Protein AF-A0A255YJF2-F1 (afdb_monomer_lite)

Structure (mmCIF, N/CA/C/O backbone):
data_AF-A0A255YJF2-F1
#
_entry.id   AF-A0A255YJF2-F1
#
loop_
_atom_site.group_PDB
_atom_site.id
_atom_site.type_symbol
_atom_site.label_atom_id
_atom_site.label_alt_id
_atom_site.label_comp_id
_atom_site.label_asym_id
_atom_site.label_entity_id
_atom_site.label_seq_id
_atom_site.pdbx_PDB_ins_code
_atom_site.Cartn_x
_atom_site.Cartn_y
_atom_site.Cartn_z
_atom_site.occupancy
_atom_site.B_iso_or_equiv
_atom_site.auth_seq_id
_atom_site.auth_comp_id
_atom_site.auth_asym_id
_atom_site.auth_atom_id
_atom_site.pdbx_PDB_model_num
ATOM 1 N N . MET A 1 1 ? -11.907 18.548 22.161 1.00 37.81 1 MET A N 1
ATOM 2 C CA . MET A 1 1 ? -11.816 17.814 20.883 1.00 37.81 1 MET A CA 1
ATOM 3 C C . MET A 1 1 ? -10.446 17.156 20.872 1.00 37.81 1 MET A C 1
ATOM 5 O O . MET A 1 1 ? -9.464 17.862 20.702 1.00 37.81 1 MET A O 1
ATOM 9 N N . GLY A 1 2 ? -10.355 15.882 21.266 1.00 48.53 2 GLY A N 1
ATOM 10 C CA . GLY A 1 2 ? -9.060 15.201 21.378 1.00 48.53 2 GLY A CA 1
ATOM 11 C C . GLY A 1 2 ? -8.426 15.067 19.997 1.00 48.53 2 GLY A C 1
ATOM 12 O O . GLY A 1 2 ? -9.127 14.706 19.053 1.00 48.53 2 GLY A O 1
ATOM 13 N N . MET A 1 3 ? -7.141 15.405 19.867 1.00 54.84 3 MET A N 1
ATOM 14 C CA . MET A 1 3 ? -6.370 15.138 18.651 1.00 54.84 3 MET A CA 1
ATOM 15 C C . MET A 1 3 ? -6.524 13.655 18.311 1.00 54.84 3 MET A C 1
ATOM 17 O O . MET A 1 3 ? -6.130 12.799 19.098 1.00 54.84 3 MET A O 1
ATOM 21 N N . THR A 1 4 ? -7.166 13.358 17.183 1.00 65.25 4 THR A N 1
ATOM 22 C CA . THR A 1 4 ? -7.254 11.983 16.691 1.00 65.25 4 THR A CA 1
ATOM 23 C C . THR A 1 4 ? -5.853 11.579 16.263 1.00 65.25 4 THR A C 1
ATOM 25 O O . THR A 1 4 ? -5.282 12.195 15.366 1.00 65.25 4 THR A O 1
ATOM 28 N N . ASP A 1 5 ? -5.280 10.591 16.941 1.00 87.50 5 ASP A N 1
ATOM 29 C CA . ASP A 1 5 ? -4.006 10.019 16.534 1.00 87.50 5 ASP A CA 1
ATOM 30 C C . ASP A 1 5 ? -4.257 9.105 15.328 1.00 87.50 5 ASP A C 1
ATOM 32 O O . ASP A 1 5 ? -4.757 7.983 15.461 1.00 87.50 5 ASP A O 1
ATOM 36 N N . HIS A 1 6 ? -3.977 9.628 14.133 1.00 94.50 6 HIS A N 1
ATOM 37 C CA . HIS A 1 6 ? -4.197 8.918 12.875 1.00 94.50 6 HIS A CA 1
ATOM 38 C C . HIS A 1 6 ? -3.432 7.598 12.821 1.00 94.50 6 HIS A C 1
ATOM 40 O O . HIS A 1 6 ? -3.942 6.635 12.255 1.00 94.50 6 HIS A O 1
ATOM 46 N N . ARG A 1 7 ? -2.259 7.503 13.455 1.00 94.62 7 ARG A N 1
ATOM 47 C CA . ARG A 1 7 ? -1.502 6.253 13.505 1.00 94.62 7 ARG A CA 1
ATOM 48 C C . ARG A 1 7 ? -2.261 5.176 14.272 1.00 94.62 7 ARG A C 1
ATOM 50 O O . ARG A 1 7 ? -2.387 4.069 13.764 1.00 94.62 7 ARG A O 1
ATOM 57 N N . ILE A 1 8 ? -2.817 5.501 15.441 1.00 96.69 8 ILE A N 1
ATOM 58 C CA . ILE A 1 8 ? -3.605 4.545 16.240 1.00 96.69 8 ILE A CA 1
ATOM 59 C C . ILE A 1 8 ? -4.825 4.058 15.449 1.00 96.69 8 ILE A C 1
ATOM 61 O O . ILE A 1 8 ? -5.131 2.866 15.437 1.00 96.69 8 ILE A O 1
ATOM 65 N N . ALA A 1 9 ? -5.518 4.966 14.759 1.00 97.81 9 ALA A N 1
ATOM 66 C CA . ALA A 1 9 ? -6.656 4.594 13.924 1.00 97.81 9 ALA A CA 1
ATOM 67 C C . ALA A 1 9 ? -6.240 3.733 12.714 1.00 97.81 9 ALA A C 1
ATOM 69 O O . ALA A 1 9 ? -6.954 2.789 12.372 1.00 97.81 9 ALA A O 1
ATOM 70 N N . LEU A 1 10 ? -5.079 4.002 12.105 1.00 98.12 10 LEU A N 1
ATOM 71 C CA . LEU A 1 10 ? -4.515 3.167 11.043 1.00 98.12 10 LEU A CA 1
ATOM 72 C C . LEU A 1 10 ? -4.203 1.755 11.566 1.00 98.12 10 LEU A C 1
ATOM 74 O O . LEU A 1 10 ? -4.683 0.784 10.986 1.00 98.12 10 LEU A O 1
ATOM 78 N N . GLU A 1 11 ? -3.482 1.637 12.688 1.00 98.12 11 GLU A N 1
ATOM 79 C CA . GLU A 1 11 ? -3.156 0.358 13.346 1.00 98.12 11 GLU A CA 1
ATOM 80 C C . GLU A 1 11 ? -4.422 -0.451 13.656 1.00 98.12 11 GLU A C 1
ATOM 82 O O . GLU A 1 11 ? -4.505 -1.635 13.325 1.00 98.12 11 GLU A O 1
ATOM 87 N N . ALA A 1 12 ? -5.448 0.201 14.210 1.00 98.38 12 ALA A N 1
ATOM 88 C CA . ALA A 1 12 ? -6.729 -0.435 14.495 1.00 98.38 12 ALA A CA 1
ATOM 89 C C . ALA A 1 12 ? -7.433 -0.939 13.224 1.00 98.38 12 ALA A C 1
ATOM 91 O O . ALA A 1 12 ? -8.068 -1.991 13.258 1.00 98.38 12 ALA A O 1
ATOM 92 N N . SER A 1 13 ? -7.319 -0.222 12.100 1.00 98.62 13 SER A N 1
ATOM 93 C CA . SER A 1 13 ? -7.894 -0.669 10.825 1.00 98.62 13 SER A CA 1
ATOM 94 C C . SER A 1 13 ? -7.200 -1.920 10.276 1.00 98.62 13 SER A C 1
ATOM 96 O O . SER A 1 13 ? -7.870 -2.808 9.753 1.00 98.62 13 SER A O 1
ATOM 98 N N . LEU A 1 14 ? -5.876 -2.020 10.451 1.00 98.38 14 LEU A N 1
ATOM 99 C CA . LEU A 1 14 ? -5.093 -3.189 10.045 1.00 98.38 14 LEU A CA 1
ATOM 100 C C . LEU A 1 14 ? -5.447 -4.407 10.902 1.00 98.38 14 LEU A C 1
ATOM 102 O O . LEU A 1 14 ? -5.699 -5.482 10.364 1.00 98.38 14 LEU A O 1
ATOM 106 N N . ALA A 1 15 ? -5.521 -4.226 12.224 1.00 98.44 15 ALA A N 1
ATOM 107 C CA . ALA A 1 15 ? -5.932 -5.282 13.146 1.00 98.44 15 ALA A CA 1
ATOM 108 C C . ALA A 1 15 ? -7.348 -5.784 12.826 1.00 98.44 15 ALA A C 1
ATOM 110 O O . ALA A 1 15 ? -7.559 -6.987 12.701 1.00 98.44 15 ALA A O 1
ATOM 111 N N . LEU A 1 16 ? -8.292 -4.865 12.588 1.00 98.62 16 LEU A N 1
ATOM 112 C CA . LEU A 1 16 ? -9.657 -5.212 12.197 1.00 98.62 16 LEU A CA 1
ATOM 113 C C . LEU A 1 16 ? -9.694 -6.030 10.900 1.00 98.62 16 LEU A C 1
ATOM 115 O O . LEU A 1 16 ? -10.423 -7.015 10.828 1.00 98.62 16 LEU A O 1
ATOM 119 N N . ALA A 1 17 ? -8.935 -5.639 9.875 1.00 98.25 17 ALA A N 1
ATOM 120 C CA . ALA A 1 17 ? -8.890 -6.392 8.627 1.00 98.25 17 ALA A CA 1
ATOM 121 C C . ALA A 1 17 ? -8.364 -7.818 8.856 1.00 98.25 17 ALA A C 1
ATOM 123 O O . ALA A 1 17 ? -8.981 -8.775 8.391 1.00 98.25 17 ALA A O 1
ATOM 124 N N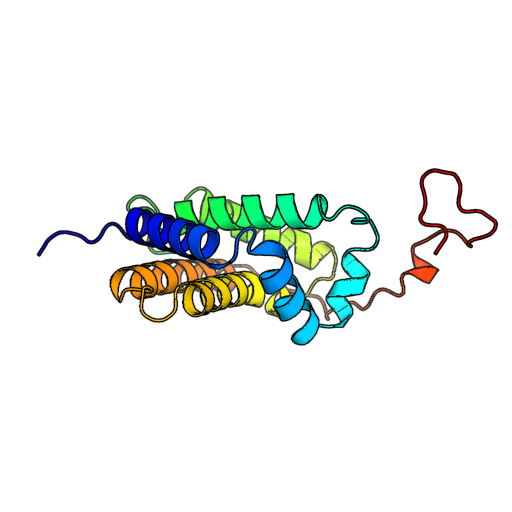 . VAL A 1 18 ? -7.292 -7.975 9.638 1.00 98.00 18 VAL A N 1
ATOM 125 C CA . VAL A 1 18 ? -6.740 -9.296 9.976 1.00 98.00 18 VAL A CA 1
ATOM 126 C C . VAL A 1 18 ? -7.740 -10.149 10.754 1.00 98.00 18 VAL A C 1
ATOM 128 O O . VAL A 1 18 ? -7.938 -11.314 10.415 1.00 98.00 18 VAL A O 1
ATOM 131 N N . ASP A 1 19 ? -8.437 -9.572 11.733 1.00 98.38 19 ASP A N 1
ATOM 132 C CA . ASP A 1 19 ? -9.475 -10.273 12.496 1.00 98.38 19 ASP A CA 1
ATOM 133 C C . ASP A 1 19 ? -10.635 -10.753 11.606 1.00 98.38 19 ASP A C 1
ATOM 135 O O . ASP A 1 19 ? -11.294 -11.750 11.912 1.00 98.38 19 ASP A O 1
ATOM 139 N N . ARG A 1 20 ? -10.907 -10.048 10.500 1.00 98.12 20 ARG A N 1
ATOM 140 C CA . ARG A 1 20 ? -12.023 -10.340 9.589 1.00 98.12 20 ARG A CA 1
ATOM 141 C C . ARG A 1 20 ? -11.672 -11.323 8.483 1.00 98.12 20 ARG A C 1
ATOM 143 O O . ARG A 1 20 ? -12.498 -12.182 8.178 1.00 98.12 20 ARG A O 1
ATOM 150 N N . ILE A 1 21 ? -10.501 -11.184 7.864 1.00 97.94 21 ILE A N 1
ATOM 151 C CA . ILE A 1 21 ? -10.139 -11.939 6.652 1.00 97.94 21 ILE A CA 1
ATOM 152 C C . ILE A 1 21 ? -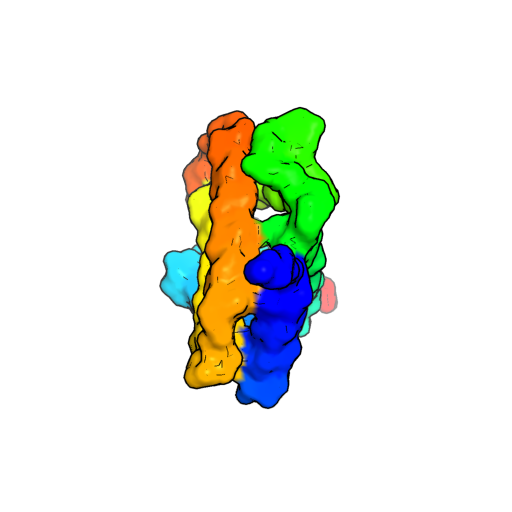8.825 -12.722 6.769 1.00 97.94 21 ILE A C 1
ATOM 154 O O . ILE A 1 21 ? -8.453 -13.420 5.828 1.00 97.94 21 ILE A O 1
ATOM 158 N N . GLY A 1 22 ? -8.134 -12.657 7.908 1.00 97.75 22 GLY A N 1
ATOM 159 C CA . GLY A 1 22 ? -6.798 -13.227 8.065 1.00 97.75 22 GLY A CA 1
ATOM 160 C C . GLY A 1 22 ? -5.745 -12.402 7.326 1.00 97.75 22 GLY A C 1
ATOM 161 O O . GLY A 1 22 ? -5.782 -11.177 7.344 1.00 97.75 22 GLY A O 1
ATOM 162 N N . ASP A 1 23 ? -4.783 -13.065 6.682 1.00 97.06 23 ASP A N 1
ATOM 163 C CA . ASP A 1 23 ? -3.748 -12.377 5.902 1.00 97.06 23 ASP A CA 1
ATOM 164 C C . ASP A 1 23 ? -4.373 -11.582 4.730 1.00 97.06 23 ASP A C 1
ATOM 166 O O . ASP A 1 23 ? -4.970 -12.192 3.837 1.00 97.06 23 ASP A O 1
ATOM 170 N N . PRO A 1 24 ? -4.237 -10.240 4.686 1.00 97.25 24 PRO A N 1
ATOM 171 C CA . PRO A 1 24 ? -4.808 -9.425 3.618 1.00 97.25 24 PRO A CA 1
ATOM 172 C C . PRO A 1 24 ? -3.990 -9.465 2.316 1.00 97.25 24 PRO A C 1
ATOM 174 O O . PRO A 1 24 ? -4.479 -9.006 1.279 1.00 97.25 24 PRO A O 1
ATOM 177 N N . GLN A 1 25 ? -2.761 -10.001 2.327 1.00 97.50 25 GLN A N 1
ATOM 178 C CA . GLN A 1 25 ? -1.867 -10.010 1.166 1.00 97.50 25 GLN A CA 1
ATOM 179 C C . GLN A 1 25 ? -2.521 -10.587 -0.103 1.00 97.50 25 GLN A C 1
ATOM 181 O O . GLN A 1 25 ? -2.426 -9.935 -1.149 1.00 97.50 25 GLN A O 1
ATOM 186 N N . PRO A 1 26 ? -3.205 -11.752 -0.079 1.00 97.25 26 PRO A N 1
ATOM 187 C CA . PRO A 1 26 ? -3.815 -12.303 -1.286 1.00 97.25 26 PRO A CA 1
ATOM 188 C C . PRO A 1 26 ? -4.851 -11.361 -1.913 1.00 97.25 26 PRO A C 1
ATOM 190 O O . PRO A 1 26 ? -4.863 -11.202 -3.132 1.00 97.25 26 PRO A O 1
ATOM 193 N N . ALA A 1 27 ? -5.674 -10.691 -1.099 1.00 98.31 27 ALA A N 1
ATOM 194 C CA . ALA A 1 27 ? -6.699 -9.762 -1.579 1.00 98.31 27 ALA A CA 1
ATOM 195 C C . ALA A 1 27 ? -6.089 -8.492 -2.198 1.00 98.31 27 ALA A C 1
ATOM 197 O O . ALA A 1 27 ? -6.530 -8.040 -3.257 1.00 98.31 27 ALA A O 1
ATOM 198 N N . ILE A 1 28 ? -5.036 -7.951 -1.578 1.00 98.56 28 ILE A N 1
ATOM 199 C CA . ILE A 1 28 ? -4.301 -6.775 -2.071 1.00 98.56 28 ILE A CA 1
ATOM 200 C C . ILE A 1 28 ? -3.687 -7.059 -3.441 1.00 98.56 28 ILE A C 1
ATOM 202 O O . ILE A 1 28 ? -3.899 -6.299 -4.387 1.00 98.56 28 ILE A O 1
ATOM 206 N N . TYR A 1 29 ? -2.962 -8.170 -3.578 1.00 98.12 29 TYR A N 1
ATOM 207 C CA . TYR A 1 29 ? -2.303 -8.503 -4.840 1.00 98.12 29 TYR A CA 1
ATOM 208 C C . TYR A 1 29 ? -3.282 -8.948 -5.925 1.00 98.12 29 TYR A C 1
ATOM 210 O O . TYR A 1 29 ? -3.082 -8.591 -7.083 1.00 98.12 29 TYR A O 1
ATOM 218 N N . ALA A 1 30 ? -4.374 -9.634 -5.575 1.00 98.00 30 ALA A N 1
ATOM 219 C CA . ALA A 1 30 ? -5.442 -9.924 -6.531 1.00 98.00 30 ALA A CA 1
ATOM 220 C C . ALA A 1 30 ? -6.019 -8.631 -7.131 1.00 98.00 30 ALA A C 1
ATOM 222 O O . ALA A 1 30 ? -6.209 -8.535 -8.343 1.00 98.00 30 ALA A O 1
ATOM 223 N N . ARG A 1 31 ? -6.232 -7.600 -6.304 1.00 98.50 31 ARG A N 1
ATOM 224 C CA . ARG A 1 31 ? -6.697 -6.288 -6.768 1.00 98.50 31 ARG A CA 1
ATOM 225 C C . ARG A 1 31 ? -5.646 -5.543 -7.590 1.00 98.50 31 ARG A C 1
ATOM 227 O O . ARG A 1 31 ? -6.002 -4.935 -8.599 1.00 98.50 31 ARG A O 1
ATOM 234 N N . LEU A 1 32 ? -4.372 -5.612 -7.197 1.00 97.62 32 LEU A N 1
ATOM 235 C CA . LEU A 1 32 ? -3.268 -5.052 -7.980 1.00 97.62 32 LEU A CA 1
ATOM 236 C C . LEU A 1 32 ? -3.222 -5.659 -9.382 1.00 97.62 32 LEU A C 1
ATOM 238 O O . LEU A 1 32 ? -3.189 -4.912 -10.352 1.00 97.62 32 LEU A O 1
ATOM 242 N N . PHE A 1 33 ? -3.275 -6.985 -9.500 1.00 97.00 33 PHE A N 1
ATOM 243 C CA . PHE A 1 33 ? -3.194 -7.667 -10.793 1.00 97.00 33 PHE A CA 1
ATOM 244 C C . PHE A 1 33 ? -4.464 -7.506 -11.625 1.00 97.00 33 PHE A C 1
ATOM 246 O O . PHE A 1 33 ? -4.380 -7.377 -12.840 1.00 97.00 33 PHE A O 1
ATOM 253 N N . ALA A 1 34 ? -5.637 -7.403 -11.000 1.00 97.62 34 ALA A N 1
ATOM 254 C CA . ALA A 1 34 ? -6.856 -7.057 -11.727 1.00 97.62 34 ALA A CA 1
ATOM 255 C C . ALA A 1 34 ? -6.773 -5.658 -12.368 1.00 97.62 34 ALA A C 1
ATOM 257 O O . ALA A 1 34 ? -7.277 -5.454 -13.471 1.00 97.62 34 ALA A O 1
ATOM 258 N N . ARG A 1 35 ? -6.135 -4.693 -11.689 1.00 96.31 35 ARG A N 1
ATOM 259 C CA . ARG A 1 35 ? -5.964 -3.320 -12.192 1.00 96.31 35 ARG A CA 1
ATOM 260 C C . ARG A 1 35 ? -4.790 -3.184 -13.162 1.00 96.31 35 ARG A C 1
ATOM 262 O O . ARG A 1 35 ? -4.904 -2.464 -14.149 1.00 96.31 35 ARG A O 1
ATOM 269 N N . HIS A 1 36 ? -3.693 -3.885 -12.890 1.00 94.44 36 HIS A N 1
ATOM 270 C CA . HIS A 1 36 ? -2.445 -3.851 -13.651 1.00 94.44 36 HIS A CA 1
ATOM 271 C C . HIS A 1 36 ? -1.975 -5.279 -13.973 1.00 94.44 36 HIS A C 1
ATOM 273 O O . HIS A 1 36 ? -1.019 -5.753 -13.356 1.00 94.44 36 HIS A O 1
ATOM 279 N N . PRO A 1 37 ? -2.602 -5.981 -14.940 1.00 93.56 37 PRO A N 1
ATOM 280 C CA . PRO A 1 37 ? -2.321 -7.401 -15.196 1.00 93.56 37 PRO A CA 1
ATOM 281 C C . PRO A 1 37 ? -0.855 -7.705 -15.513 1.00 93.56 37 PRO A C 1
ATOM 283 O O . PRO A 1 37 ? -0.323 -8.724 -15.085 1.00 93.56 37 PRO A O 1
ATOM 286 N N . ALA A 1 38 ? -0.165 -6.784 -16.193 1.00 90.94 38 ALA A N 1
ATOM 287 C CA . ALA A 1 38 ? 1.255 -6.928 -16.512 1.00 90.94 38 ALA A CA 1
ATOM 288 C C . ALA A 1 38 ? 2.160 -7.025 -15.266 1.00 90.94 38 ALA A C 1
ATOM 290 O O . ALA A 1 38 ? 3.256 -7.572 -15.354 1.00 90.94 38 ALA A O 1
ATOM 291 N N . MET A 1 39 ? 1.714 -6.533 -14.102 1.00 92.62 39 MET A N 1
ATOM 292 C CA . MET A 1 39 ? 2.495 -6.599 -12.863 1.00 92.62 39 MET A CA 1
ATOM 293 C C . MET A 1 39 ? 2.645 -8.015 -12.324 1.00 92.62 39 MET A C 1
ATOM 295 O O . MET A 1 39 ? 3.593 -8.261 -11.590 1.00 92.62 39 MET A O 1
ATOM 299 N N . GLU A 1 40 ? 1.771 -8.959 -12.676 1.00 92.88 40 GLU A N 1
ATOM 300 C CA . GLU A 1 40 ? 1.906 -10.339 -12.200 1.00 92.88 40 GLU A CA 1
ATOM 301 C C . GLU A 1 40 ? 3.217 -10.981 -12.691 1.00 92.88 40 GLU A C 1
ATOM 303 O O . GLU A 1 40 ? 3.909 -11.645 -11.917 1.00 92.88 40 GLU A O 1
ATOM 308 N N . ALA A 1 41 ? 3.620 -10.693 -13.934 1.00 91.69 41 ALA A N 1
ATOM 309 C CA . ALA A 1 41 ? 4.863 -11.192 -14.527 1.00 91.69 41 ALA A CA 1
ATOM 310 C C . ALA A 1 41 ? 6.129 -10.622 -13.857 1.00 91.69 41 ALA A C 1
ATOM 312 O O . ALA A 1 41 ? 7.162 -11.291 -13.799 1.00 91.69 41 ALA A O 1
ATOM 313 N N . GLU A 1 42 ? 6.053 -9.418 -13.283 1.00 92.00 42 GLU A N 1
ATOM 314 C CA . GLU A 1 42 ? 7.169 -8.795 -12.554 1.00 92.00 42 GLU A CA 1
ATOM 315 C C . GLU A 1 42 ? 7.543 -9.589 -11.285 1.00 92.00 42 GLU A C 1
ATOM 317 O O . GLU A 1 42 ? 8.688 -9.551 -10.832 1.00 92.00 42 GLU A O 1
ATOM 322 N N . PHE A 1 43 ? 6.616 -10.394 -10.748 1.00 91.50 43 PHE A N 1
ATOM 323 C CA . PHE A 1 43 ? 6.829 -11.251 -9.576 1.00 91.50 43 PHE A CA 1
ATOM 324 C C . PHE A 1 43 ? 7.345 -12.660 -9.916 1.00 91.50 43 PHE A C 1
ATOM 326 O O . PHE A 1 43 ? 7.215 -13.575 -9.104 1.00 91.50 43 PHE A O 1
ATOM 333 N N . TRP A 1 44 ? 7.989 -12.864 -11.068 1.00 88.81 44 TRP A N 1
ATOM 334 C CA . TRP A 1 44 ? 8.492 -14.178 -11.510 1.00 88.81 44 TRP A CA 1
ATOM 335 C C . TRP A 1 44 ? 9.433 -14.889 -10.514 1.00 88.81 44 TRP A C 1
ATOM 337 O O . TRP A 1 44 ? 9.521 -16.119 -10.507 1.00 88.81 44 TRP A O 1
ATOM 347 N N . ARG A 1 45 ? 10.122 -14.138 -9.641 1.00 87.75 45 ARG A N 1
ATOM 348 C CA . ARG A 1 45 ? 10.981 -14.683 -8.566 1.00 87.75 45 ARG A CA 1
ATOM 349 C C . ARG A 1 45 ? 10.212 -15.096 -7.313 1.00 87.75 45 ARG A C 1
ATOM 351 O O . ARG A 1 45 ? 10.767 -15.792 -6.464 1.00 87.75 45 ARG A O 1
ATOM 358 N N . ASP A 1 46 ? 8.967 -14.660 -7.164 1.00 92.69 46 ASP A N 1
ATOM 359 C CA . ASP A 1 46 ? 8.182 -14.847 -5.950 1.00 92.69 46 ASP A CA 1
ATOM 360 C C . ASP A 1 46 ? 7.361 -16.141 -5.980 1.00 92.69 46 ASP A C 1
ATOM 362 O O . ASP A 1 46 ? 6.131 -16.145 -6.002 1.00 92.69 46 ASP A O 1
ATOM 366 N N . THR A 1 47 ? 8.040 -17.285 -5.957 1.00 87.31 47 THR A N 1
ATOM 367 C CA . THR A 1 47 ? 7.364 -18.594 -5.986 1.00 87.31 47 THR A CA 1
ATOM 368 C C . THR A 1 47 ? 6.679 -18.964 -4.669 1.00 87.31 47 THR A C 1
ATOM 370 O O . THR A 1 47 ? 5.855 -19.876 -4.651 1.00 87.31 47 THR A O 1
ATOM 373 N N . SER A 1 48 ? 7.012 -18.269 -3.577 1.00 90.00 48 SER A N 1
ATOM 374 C CA . SER A 1 48 ? 6.554 -18.572 -2.214 1.00 90.00 48 SER A CA 1
ATOM 375 C C . SER A 1 48 ? 5.660 -17.494 -1.594 1.00 90.00 48 SER A C 1
ATOM 377 O O . SER A 1 48 ? 5.180 -17.685 -0.482 1.00 90.00 48 SER A O 1
ATOM 379 N N . GLY A 1 49 ? 5.449 -16.360 -2.272 1.00 91.56 49 GLY A N 1
ATOM 380 C CA . GLY A 1 49 ? 4.722 -15.211 -1.719 1.00 91.56 49 GLY A CA 1
ATOM 381 C C . GLY A 1 49 ? 5.555 -14.332 -0.779 1.00 91.56 49 GLY A C 1
ATOM 382 O O . GLY A 1 49 ? 5.064 -13.314 -0.303 1.00 91.56 49 GLY A O 1
ATOM 383 N N . ARG A 1 50 ? 6.807 -14.706 -0.487 1.00 93.31 50 ARG A N 1
ATOM 384 C CA . ARG A 1 50 ? 7.663 -14.012 0.486 1.00 93.31 50 ARG A CA 1
ATOM 385 C C . ARG A 1 50 ? 8.109 -12.633 0.016 1.00 93.31 50 ARG A C 1
ATOM 387 O O . ARG A 1 50 ? 8.246 -11.748 0.850 1.00 93.31 50 ARG A O 1
ATOM 394 N N . ILE A 1 51 ? 8.351 -12.447 -1.285 1.00 94.62 51 ILE A N 1
ATOM 395 C CA . ILE A 1 51 ? 8.757 -11.133 -1.814 1.00 94.62 51 ILE A CA 1
ATOM 396 C C . ILE A 1 51 ? 7.590 -10.160 -1.672 1.00 94.62 51 ILE A C 1
ATOM 398 O O . ILE A 1 51 ? 7.763 -9.062 -1.151 1.00 94.62 51 ILE A O 1
ATOM 402 N N . ARG A 1 52 ? 6.390 -10.593 -2.072 1.00 96.69 52 ARG A N 1
ATOM 403 C CA . ARG A 1 52 ? 5.161 -9.817 -1.900 1.00 96.69 52 ARG A CA 1
ATOM 404 C C . ARG A 1 52 ? 4.854 -9.520 -0.431 1.00 96.69 52 ARG A C 1
ATOM 406 O O . ARG A 1 52 ? 4.446 -8.406 -0.120 1.00 96.69 52 ARG A O 1
ATOM 413 N N . GLY A 1 53 ? 5.124 -10.464 0.469 1.00 96.81 53 GLY A N 1
ATOM 414 C CA . GLY A 1 53 ? 4.959 -10.256 1.911 1.00 96.81 53 GLY A CA 1
ATOM 415 C C . GLY A 1 53 ? 5.897 -9.218 2.490 1.00 96.81 53 GLY A C 1
ATOM 416 O O . GLY A 1 53 ? 5.448 -8.332 3.212 1.00 96.81 53 GLY A O 1
ATOM 417 N N . GLU A 1 54 ? 7.173 -9.264 2.118 1.00 97.00 54 GLU A N 1
ATOM 418 C CA . GLU A 1 54 ? 8.136 -8.243 2.529 1.00 97.00 54 GLU A CA 1
ATOM 419 C C . GLU A 1 54 ? 7.747 -6.866 1.974 1.00 97.00 54 GLU A C 1
ATOM 421 O O . GLU A 1 54 ? 7.674 -5.894 2.722 1.00 97.00 54 GLU A O 1
ATOM 426 N N . MET A 1 55 ? 7.409 -6.775 0.683 1.00 96.81 55 MET A N 1
ATOM 427 C CA . MET A 1 55 ? 6.971 -5.514 0.069 1.00 96.81 55 MET A CA 1
ATOM 428 C C . MET A 1 55 ? 5.743 -4.921 0.765 1.00 96.81 55 MET A C 1
ATOM 430 O O . MET A 1 55 ? 5.694 -3.712 1.014 1.00 96.81 55 MET A O 1
ATOM 434 N N . LEU A 1 56 ? 4.760 -5.758 1.105 1.00 98.19 56 LEU A N 1
ATOM 435 C CA . LEU A 1 56 ? 3.579 -5.317 1.833 1.00 98.19 56 LEU A CA 1
ATOM 436 C C . LEU A 1 56 ? 3.939 -4.859 3.251 1.00 98.19 56 LEU A C 1
ATOM 438 O O . LEU A 1 56 ? 3.519 -3.775 3.647 1.00 98.19 56 LEU A O 1
ATOM 442 N N . ALA A 1 57 ? 4.746 -5.622 3.991 1.00 98.00 57 ALA A N 1
ATOM 443 C CA . ALA A 1 57 ? 5.170 -5.257 5.342 1.00 98.00 57 ALA A CA 1
ATOM 444 C C . ALA A 1 57 ? 5.868 -3.888 5.368 1.00 98.00 57 ALA A C 1
ATOM 446 O O . ALA A 1 57 ? 5.471 -3.005 6.129 1.00 98.00 57 ALA A O 1
ATOM 447 N N . ARG A 1 58 ? 6.821 -3.659 4.456 1.00 98.06 58 ARG A N 1
ATOM 448 C CA . ARG A 1 58 ? 7.524 -2.373 4.308 1.00 98.06 58 ARG A CA 1
ATOM 449 C C . ARG A 1 58 ? 6.579 -1.232 3.937 1.00 98.06 58 ARG A C 1
ATOM 451 O O . ARG A 1 58 ? 6.722 -0.119 4.440 1.00 98.06 58 ARG A O 1
ATOM 458 N N . SER A 1 59 ? 5.580 -1.511 3.102 1.00 98.06 59 SER A N 1
ATOM 459 C CA . SER A 1 59 ? 4.557 -0.526 2.734 1.00 98.06 59 SER A CA 1
ATOM 460 C C . SER A 1 59 ? 3.656 -0.152 3.914 1.00 98.06 59 SER A C 1
ATOM 462 O O . SER A 1 59 ? 3.270 1.009 4.044 1.00 98.06 59 SER A O 1
ATOM 464 N N . LEU A 1 60 ? 3.345 -1.103 4.800 1.00 98.25 60 LEU A N 1
ATOM 465 C CA . LEU A 1 60 ? 2.572 -0.851 6.018 1.00 98.25 60 LEU A CA 1
ATOM 466 C C . LEU A 1 60 ? 3.387 -0.081 7.066 1.00 98.25 60 LEU A C 1
ATOM 468 O O . LEU A 1 60 ? 2.865 0.867 7.646 1.00 98.25 60 LEU A O 1
ATOM 472 N N . GLU A 1 61 ? 4.666 -0.415 7.267 1.00 97.50 61 GLU A N 1
ATOM 473 C CA . GLU A 1 61 ? 5.583 0.367 8.117 1.00 97.50 61 GLU A CA 1
ATOM 474 C C . GLU A 1 61 ? 5.644 1.827 7.658 1.00 97.50 61 GLU A C 1
ATOM 476 O O . GLU A 1 61 ? 5.510 2.757 8.455 1.00 97.50 61 GLU A O 1
ATOM 481 N N . MET A 1 62 ? 5.795 2.030 6.349 1.00 96.56 62 MET A N 1
ATOM 482 C CA . MET A 1 62 ? 5.794 3.348 5.723 1.00 96.56 62 MET A CA 1
ATOM 483 C C . MET A 1 62 ? 4.463 4.076 5.940 1.00 96.56 62 MET A C 1
ATOM 485 O O . MET A 1 62 ? 4.467 5.251 6.301 1.00 96.56 62 MET A O 1
ATOM 489 N N . ALA A 1 63 ? 3.325 3.401 5.756 1.00 97.19 63 ALA A N 1
ATOM 490 C CA . ALA A 1 63 ? 2.006 3.987 5.989 1.00 97.19 63 ALA A CA 1
ATOM 491 C C . ALA A 1 63 ? 1.807 4.407 7.458 1.00 97.19 63 ALA A C 1
ATOM 493 O O . ALA A 1 63 ? 1.252 5.472 7.721 1.00 97.19 63 ALA A O 1
ATOM 494 N N . LEU A 1 64 ? 2.303 3.614 8.412 1.00 96.31 64 LEU A N 1
ATOM 495 C CA . LEU A 1 64 ? 2.258 3.926 9.843 1.00 96.31 64 LEU A CA 1
ATOM 496 C C . LEU A 1 64 ? 3.091 5.160 10.197 1.00 96.31 64 LEU A C 1
ATOM 498 O O . LEU A 1 64 ? 2.632 6.002 10.971 1.00 96.31 64 LEU A O 1
ATOM 502 N N . ASP A 1 65 ? 4.286 5.295 9.617 1.00 94.50 65 ASP A N 1
ATOM 503 C CA . ASP A 1 65 ? 5.106 6.501 9.769 1.00 94.50 65 ASP A CA 1
ATOM 504 C C . ASP A 1 65 ? 4.399 7.716 9.158 1.00 94.50 65 ASP A C 1
ATOM 506 O O . ASP A 1 65 ? 4.249 8.739 9.820 1.00 94.50 65 ASP A O 1
ATOM 510 N N . LEU A 1 66 ? 3.844 7.574 7.948 1.00 93.56 66 LEU A N 1
ATOM 511 C CA . LEU A 1 66 ? 3.063 8.621 7.284 1.00 93.56 66 LEU A CA 1
ATOM 512 C C . LEU A 1 66 ? 1.790 9.007 8.045 1.00 93.56 66 LEU A C 1
ATOM 514 O O . LEU A 1 66 ? 1.312 10.121 7.858 1.00 93.56 66 LEU A O 1
ATOM 518 N N . ALA A 1 67 ? 1.238 8.148 8.901 1.00 94.06 67 ALA A N 1
ATOM 519 C CA . ALA A 1 67 ? 0.101 8.470 9.764 1.00 94.06 67 ALA A CA 1
ATOM 520 C C . ALA A 1 67 ? 0.517 9.119 11.096 1.00 94.06 67 ALA A C 1
ATOM 522 O O . ALA A 1 67 ? -0.330 9.646 11.819 1.00 94.06 67 ALA A O 1
ATOM 523 N N . ALA A 1 68 ? 1.804 9.089 11.448 1.00 90.31 68 ALA A N 1
ATOM 524 C CA . ALA A 1 68 ? 2.267 9.542 12.749 1.00 90.31 68 ALA A CA 1
ATOM 525 C C . ALA A 1 68 ? 2.169 11.075 12.913 1.00 90.31 68 ALA A C 1
ATOM 527 O O . ALA A 1 68 ? 2.326 11.828 11.941 1.00 90.31 68 ALA A O 1
ATOM 528 N N . PRO A 1 69 ? 1.984 11.578 14.151 1.00 83.44 69 PRO A N 1
ATOM 529 C CA . PRO A 1 69 ? 1.953 13.018 14.427 1.00 83.44 69 PRO A CA 1
ATOM 530 C C . PRO A 1 69 ? 3.262 13.741 14.092 1.00 83.44 69 PRO A C 1
ATOM 532 O O . PRO A 1 69 ? 3.245 14.920 13.749 1.00 83.44 69 PRO A O 1
ATOM 535 N N . HIS A 1 70 ? 4.396 13.039 14.193 1.00 80.00 70 HIS A N 1
ATOM 536 C CA . HIS A 1 70 ? 5.707 13.589 13.847 1.00 80.00 70 HIS A CA 1
ATOM 537 C C . HIS A 1 70 ? 5.937 13.658 12.337 1.00 80.00 70 HIS A C 1
ATOM 539 O O . HIS A 1 70 ? 6.899 14.296 11.908 1.00 80.00 70 HIS A O 1
ATOM 545 N N . ALA A 1 71 ? 5.128 12.956 11.531 1.00 78.38 71 ALA A N 1
ATOM 546 C CA . ALA A 1 71 ? 5.338 12.960 10.100 1.00 78.38 71 ALA A CA 1
ATOM 547 C C . ALA A 1 71 ? 5.024 14.362 9.556 1.00 78.38 71 ALA A C 1
ATOM 549 O O . ALA A 1 71 ? 3.951 14.916 9.824 1.00 78.38 71 ALA A O 1
ATOM 550 N N . PRO A 1 72 ? 5.976 14.964 8.834 1.00 71.12 72 PRO A N 1
ATOM 551 C CA . PRO A 1 72 ? 5.845 16.320 8.331 1.00 71.12 72 PRO A CA 1
ATOM 552 C C . PRO A 1 72 ? 4.694 16.434 7.325 1.00 71.12 72 PRO A C 1
ATOM 554 O O . PRO A 1 72 ? 4.388 15.509 6.577 1.00 71.12 72 PRO A O 1
ATOM 557 N N . ASN A 1 73 ? 4.051 17.603 7.291 1.00 65.44 73 ASN A N 1
ATOM 558 C CA . ASN A 1 73 ? 2.871 17.866 6.455 1.00 65.44 73 ASN A CA 1
ATOM 559 C C . ASN A 1 73 ? 3.199 18.127 4.966 1.00 65.44 73 ASN A C 1
ATOM 561 O O . ASN A 1 73 ? 2.379 18.705 4.256 1.00 65.44 73 ASN A O 1
ATOM 565 N N . GLY A 1 74 ? 4.375 17.705 4.491 1.00 58.75 74 GLY A N 1
ATOM 566 C CA . GLY A 1 74 ? 4.818 17.837 3.100 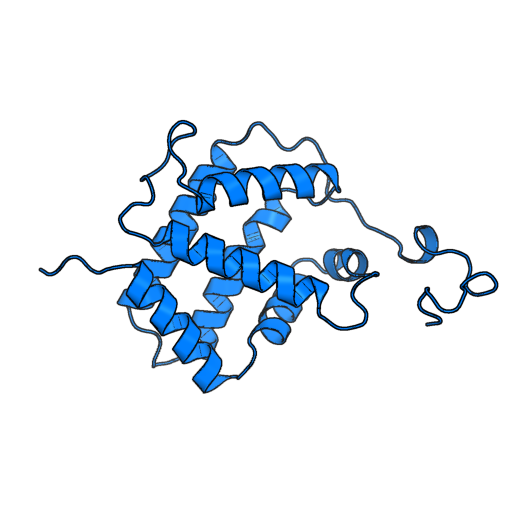1.00 58.75 74 GLY A CA 1
ATOM 567 C C . GLY A 1 74 ? 6.095 18.665 2.914 1.00 58.75 74 GLY A C 1
ATOM 568 O O . GLY A 1 74 ? 6.594 19.297 3.844 1.00 58.75 74 GLY A O 1
ATOM 569 N N . GLY A 1 75 ? 6.607 18.654 1.677 1.00 54.84 75 GLY A N 1
ATOM 570 C CA . GLY A 1 75 ? 7.873 19.278 1.266 1.00 54.84 75 GLY A CA 1
ATOM 571 C C . GLY A 1 75 ? 9.020 18.268 1.123 1.00 54.84 75 GLY A C 1
ATOM 572 O O . GLY A 1 75 ? 9.027 17.232 1.775 1.00 54.84 75 GLY A O 1
ATOM 573 N N . TRP A 1 76 ? 9.992 18.533 0.245 1.00 58.19 76 TRP A N 1
ATOM 574 C CA . TRP A 1 76 ? 11.182 17.674 0.072 1.00 58.19 76 TRP A CA 1
ATOM 575 C C . TRP A 1 76 ? 12.115 17.705 1.295 1.00 58.19 76 TRP A C 1
ATOM 577 O O . TRP A 1 76 ? 12.773 16.722 1.615 1.00 58.19 76 TRP A O 1
ATOM 587 N N . GLU A 1 77 ? 12.143 18.830 2.007 1.00 58.84 77 GLU A N 1
ATOM 588 C CA . GLU A 1 77 ? 13.141 19.130 3.041 1.00 58.84 77 GLU A CA 1
ATOM 589 C C . GLU A 1 77 ? 12.858 18.451 4.390 1.00 58.84 77 GLU A C 1
ATOM 591 O O . GLU A 1 77 ? 13.719 18.411 5.266 1.00 58.84 77 GLU A O 1
ATOM 596 N N . ASN A 1 78 ? 11.658 17.897 4.567 1.00 65.56 78 ASN A N 1
ATOM 597 C CA . ASN A 1 78 ? 11.265 17.187 5.773 1.00 65.56 78 ASN A CA 1
ATOM 598 C C . ASN A 1 78 ? 10.183 16.170 5.394 1.00 65.56 78 ASN A C 1
ATOM 600 O O . ASN A 1 78 ? 9.028 16.549 5.237 1.00 65.56 78 ASN A O 1
ATOM 604 N N . GLN A 1 79 ? 10.553 14.899 5.198 1.00 68.06 79 GLN A N 1
ATOM 605 C CA . GLN A 1 79 ? 9.632 13.831 4.767 1.00 68.06 79 GLN A CA 1
ATOM 606 C C . GLN A 1 79 ? 9.402 12.726 5.808 1.00 68.06 79 GLN A C 1
ATOM 608 O O . GLN A 1 79 ? 8.606 11.8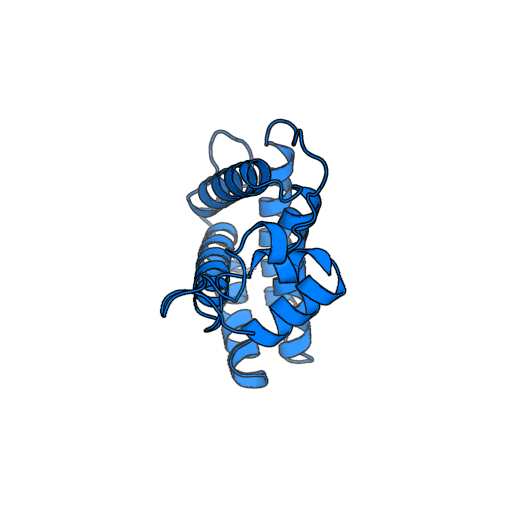17 5.573 1.00 68.06 79 GLN A O 1
ATOM 613 N N . GLY A 1 80 ? 10.074 12.792 6.963 1.00 83.25 80 GLY A N 1
ATOM 614 C CA . GLY A 1 80 ? 10.120 11.662 7.893 1.00 83.25 80 GLY A CA 1
ATOM 615 C C . GLY A 1 80 ? 10.749 10.423 7.243 1.00 83.25 80 GLY A C 1
ATOM 616 O O . GLY A 1 80 ? 11.273 10.485 6.127 1.00 83.25 80 GLY A O 1
ATOM 617 N N . TRP A 1 81 ? 10.719 9.288 7.936 1.00 91.19 81 TRP A N 1
ATOM 618 C CA . TRP A 1 81 ? 11.254 8.050 7.371 1.00 91.19 81 TRP A CA 1
ATOM 619 C C . TRP A 1 81 ? 10.343 7.506 6.263 1.00 91.19 81 TRP A C 1
ATOM 621 O O . TRP A 1 81 ? 10.834 7.140 5.198 1.00 91.19 81 TRP A O 1
ATOM 631 N N . GLY A 1 82 ? 9.024 7.518 6.469 1.00 93.00 82 GLY A N 1
ATOM 632 C CA . GLY A 1 82 ? 8.041 6.978 5.535 1.00 93.00 82 GLY A CA 1
ATOM 633 C C . GLY A 1 82 ? 8.031 7.715 4.199 1.00 93.00 82 GLY A C 1
ATOM 634 O O . GLY A 1 82 ? 8.037 7.078 3.149 1.00 93.00 82 GLY A O 1
ATOM 635 N N . GLY A 1 83 ? 8.093 9.050 4.203 1.00 92.31 83 GLY A N 1
ATOM 636 C CA . GLY A 1 83 ? 8.166 9.812 2.955 1.00 92.31 83 GLY A CA 1
ATOM 637 C C . GLY A 1 83 ? 9.489 9.597 2.211 1.00 92.31 83 GLY A C 1
ATOM 638 O O . GLY A 1 83 ? 9.477 9.344 1.008 1.00 92.31 83 GLY A O 1
ATOM 639 N N . ALA A 1 84 ? 10.624 9.578 2.920 1.00 91.19 84 ALA A N 1
ATOM 640 C CA . ALA A 1 84 ? 11.927 9.291 2.311 1.00 91.19 84 ALA A CA 1
ATOM 641 C C . ALA A 1 84 ? 12.010 7.865 1.730 1.00 91.19 84 ALA A C 1
ATOM 643 O O . ALA A 1 84 ? 12.569 7.660 0.648 1.00 91.19 84 ALA A O 1
ATOM 644 N N . PHE A 1 85 ? 11.428 6.884 2.426 1.00 94.69 85 PHE A N 1
ATOM 645 C CA . PHE A 1 85 ? 11.304 5.513 1.942 1.00 94.69 85 PHE A CA 1
ATOM 646 C C . PHE A 1 85 ? 10.432 5.454 0.683 1.00 94.69 85 PHE A C 1
ATOM 648 O O . PHE A 1 85 ? 10.887 4.948 -0.339 1.00 94.69 85 PHE A O 1
ATOM 655 N N . LEU A 1 86 ? 9.239 6.062 0.707 1.00 94.88 86 LEU A N 1
ATOM 656 C CA . LEU A 1 86 ? 8.339 6.134 -0.448 1.00 94.88 86 LEU A CA 1
ATOM 657 C C . LEU A 1 86 ? 9.021 6.754 -1.674 1.00 94.88 86 LEU A C 1
ATOM 659 O O . LEU A 1 86 ? 8.912 6.227 -2.779 1.00 94.88 86 LEU A O 1
ATOM 663 N N . ALA A 1 87 ? 9.732 7.866 -1.477 1.00 92.81 87 ALA A N 1
ATOM 664 C CA . ALA A 1 87 ? 10.476 8.552 -2.526 1.00 92.81 87 ALA A CA 1
ATOM 665 C C . ALA A 1 87 ? 11.549 7.651 -3.151 1.00 92.81 87 ALA A C 1
ATOM 667 O O . ALA A 1 87 ? 11.662 7.569 -4.375 1.00 92.81 87 ALA A O 1
ATOM 668 N N . THR A 1 88 ? 12.314 6.957 -2.307 1.00 94.06 88 THR A N 1
ATOM 669 C CA . THR A 1 88 ? 13.370 6.037 -2.740 1.00 94.06 88 THR A CA 1
ATOM 670 C C . THR A 1 88 ? 12.785 4.863 -3.515 1.00 94.06 88 THR A C 1
ATOM 672 O O . THR A 1 88 ? 13.238 4.575 -4.620 1.00 94.06 88 THR A O 1
ATOM 675 N N . GLU A 1 89 ? 11.743 4.223 -2.988 1.00 95.50 89 GLU A N 1
ATOM 676 C CA . GLU A 1 89 ? 11.093 3.094 -3.650 1.00 95.50 89 GLU A CA 1
ATOM 677 C C . GLU A 1 89 ? 10.464 3.505 -4.980 1.00 95.50 89 GLU A C 1
ATOM 679 O O . GLU A 1 89 ? 10.621 2.782 -5.960 1.00 95.50 89 GLU A O 1
ATOM 684 N N . ALA A 1 90 ? 9.843 4.685 -5.067 1.00 93.69 90 ALA A N 1
ATOM 685 C CA . ALA A 1 90 ? 9.297 5.193 -6.323 1.00 93.69 90 ALA A CA 1
ATOM 686 C C . ALA A 1 90 ? 10.379 5.361 -7.403 1.00 93.69 90 ALA A C 1
ATOM 688 O O . ALA A 1 90 ? 10.141 5.025 -8.562 1.00 93.69 90 ALA A O 1
ATOM 689 N N . VAL A 1 91 ? 11.568 5.860 -7.041 1.00 91.50 91 VAL A N 1
ATOM 690 C CA . VAL A 1 91 ? 12.711 5.989 -7.964 1.00 91.50 91 VAL A CA 1
ATOM 691 C C . VAL A 1 91 ? 13.279 4.618 -8.337 1.00 91.50 91 VAL A C 1
ATOM 693 O O . VAL A 1 91 ? 13.563 4.374 -9.507 1.00 91.50 91 VAL A O 1
ATOM 696 N N . THR A 1 92 ? 13.411 3.706 -7.374 1.00 91.81 92 THR A N 1
ATOM 697 C CA . THR A 1 92 ? 13.893 2.337 -7.612 1.00 91.81 92 THR A CA 1
ATOM 698 C C . THR A 1 92 ? 12.965 1.572 -8.557 1.00 91.81 92 THR A C 1
ATOM 700 O O . THR A 1 92 ? 13.429 0.948 -9.508 1.00 91.81 92 THR A O 1
ATOM 703 N N . HIS A 1 93 ? 11.651 1.659 -8.347 1.00 92.12 93 HIS A N 1
ATOM 704 C CA . HIS A 1 93 ? 10.649 1.020 -9.200 1.00 92.12 93 HIS A CA 1
ATOM 705 C C . HIS A 1 93 ? 10.638 1.627 -10.609 1.00 92.12 93 HIS A C 1
ATOM 707 O O . HIS A 1 93 ? 10.598 0.881 -11.586 1.00 92.12 93 HIS A O 1
ATOM 713 N N . ASP A 1 94 ? 10.773 2.952 -10.726 1.00 89.56 94 ASP A N 1
ATOM 714 C CA . ASP A 1 94 ? 10.920 3.637 -12.018 1.00 89.56 94 ASP A CA 1
ATOM 715 C C . ASP A 1 94 ? 12.183 3.164 -12.762 1.00 89.56 94 ASP A C 1
ATOM 717 O O . ASP A 1 94 ? 12.128 2.884 -13.958 1.00 89.56 94 ASP A O 1
ATOM 721 N N . ALA A 1 95 ? 13.304 2.960 -12.056 1.00 86.62 95 ALA A N 1
ATOM 722 C CA . ALA A 1 95 ? 14.532 2.387 -12.620 1.00 86.62 95 ALA A CA 1
ATOM 723 C C . ALA A 1 95 ? 14.379 0.910 -13.032 1.00 86.62 95 ALA A C 1
ATOM 725 O O . ALA A 1 95 ? 15.061 0.439 -13.944 1.00 86.62 95 ALA A O 1
ATOM 726 N N . TYR A 1 96 ? 13.454 0.183 -12.404 1.00 86.19 96 TYR A N 1
ATOM 727 C CA . TYR A 1 96 ? 12.998 -1.129 -12.857 1.00 86.19 96 TYR A CA 1
ATOM 728 C C . TYR A 1 96 ? 11.914 -1.041 -13.940 1.00 86.19 96 TYR A C 1
ATOM 730 O O . TYR A 1 96 ? 11.351 -2.061 -14.296 1.00 86.19 96 TYR A O 1
ATOM 738 N N . GLY A 1 97 ? 11.605 0.123 -14.511 1.00 87.25 97 GLY A N 1
ATOM 739 C CA . GLY A 1 97 ? 10.603 0.260 -15.575 1.00 87.25 97 GLY A CA 1
ATOM 740 C C . GLY A 1 97 ? 9.153 0.068 -15.114 1.00 87.25 97 GLY A C 1
ATOM 741 O O . GLY A 1 97 ? 8.255 -0.077 -15.949 1.00 87.25 97 GLY A O 1
ATOM 742 N N . ILE A 1 98 ? 8.907 0.085 -13.803 1.00 89.50 98 ILE A N 1
ATOM 743 C CA . ILE A 1 98 ? 7.563 0.139 -13.234 1.00 89.50 98 ILE A CA 1
ATOM 744 C C . ILE A 1 98 ? 7.136 1.602 -13.208 1.00 89.50 98 ILE A C 1
ATOM 746 O O . ILE A 1 98 ? 7.689 2.421 -12.476 1.00 89.50 98 ILE A O 1
ATOM 750 N N . ASN A 1 99 ? 6.141 1.938 -14.024 1.00 88.38 99 ASN A N 1
ATOM 751 C CA . ASN A 1 99 ? 5.688 3.315 -14.161 1.00 88.38 99 ASN A CA 1
ATOM 752 C C . ASN A 1 99 ? 5.184 3.880 -12.822 1.00 88.38 99 ASN A C 1
ATOM 754 O O . ASN A 1 99 ? 4.442 3.222 -12.087 1.00 88.38 99 ASN A O 1
ATOM 758 N N . ARG A 1 100 ? 5.525 5.141 -12.532 1.00 89.00 100 ARG A N 1
ATOM 759 C CA . ARG A 1 100 ? 5.170 5.794 -11.264 1.00 89.00 100 ARG A CA 1
ATOM 760 C C . ARG A 1 100 ? 3.660 5.874 -11.006 1.00 89.00 100 ARG A C 1
ATOM 762 O O . ARG A 1 100 ? 3.259 5.865 -9.849 1.00 89.00 100 ARG A O 1
ATOM 769 N N . ALA A 1 101 ? 2.824 5.909 -12.044 1.00 89.12 101 ALA A N 1
ATOM 770 C CA . ALA A 1 101 ? 1.370 5.846 -11.892 1.00 89.12 101 ALA A CA 1
ATOM 771 C C . ALA A 1 101 ? 0.900 4.472 -11.384 1.00 89.12 101 ALA A C 1
ATOM 773 O O . ALA A 1 101 ? 0.009 4.407 -10.544 1.00 89.12 101 ALA A O 1
ATOM 774 N N . VAL A 1 102 ? 1.537 3.384 -11.834 1.00 91.81 102 VAL A N 1
ATOM 775 C CA . VAL A 1 102 ? 1.271 2.027 -11.326 1.00 91.81 102 VAL A CA 1
ATOM 776 C C . VAL A 1 102 ? 1.728 1.915 -9.872 1.00 91.81 102 VAL A C 1
ATOM 778 O O . VAL A 1 102 ? 0.981 1.434 -9.026 1.00 91.81 102 VAL A O 1
ATOM 781 N N . PHE A 1 103 ? 2.923 2.426 -9.562 1.00 94.12 103 PHE A N 1
ATOM 782 C CA . PHE A 1 103 ? 3.445 2.471 -8.193 1.00 94.12 103 PHE A CA 1
ATOM 783 C C . PHE A 1 103 ? 2.519 3.257 -7.244 1.00 94.12 103 PHE A C 1
ATOM 785 O O . PHE A 1 103 ? 2.230 2.806 -6.136 1.00 94.12 103 PHE A O 1
ATOM 792 N N . ALA A 1 104 ? 1.996 4.401 -7.698 1.00 94.69 104 ALA A N 1
ATOM 793 C CA . ALA A 1 104 ? 1.099 5.259 -6.924 1.00 94.69 104 ALA A CA 1
ATOM 794 C C . ALA A 1 104 ? -0.239 4.591 -6.554 1.00 94.69 104 ALA A C 1
ATOM 796 O O . ALA A 1 104 ? -0.867 5.001 -5.578 1.00 94.69 104 ALA A O 1
ATOM 797 N N . ASP A 1 105 ? -0.671 3.562 -7.287 1.00 96.50 105 ASP A N 1
ATOM 798 C CA . ASP A 1 105 ? -1.933 2.865 -7.023 1.00 96.50 105 ASP A CA 1
ATOM 799 C C . ASP A 1 105 ? -1.858 1.886 -5.837 1.00 96.50 105 ASP A C 1
ATOM 801 O O . ASP A 1 105 ? -2.900 1.489 -5.311 1.00 96.50 105 ASP A O 1
ATOM 805 N N . PHE A 1 106 ? -0.662 1.498 -5.375 1.00 97.94 106 PHE A N 1
ATOM 806 C CA . PHE A 1 106 ? -0.527 0.423 -4.385 1.00 97.94 106 PHE A CA 1
ATOM 807 C C . PHE A 1 106 ? -1.102 0.784 -3.006 1.00 97.94 106 PHE A C 1
ATOM 809 O O . PHE A 1 106 ? -1.886 0.017 -2.449 1.00 97.94 106 PHE A O 1
ATOM 816 N N . LEU A 1 107 ? -0.794 1.970 -2.467 1.00 98.25 107 LEU A N 1
ATOM 817 C CA . LEU A 1 107 ? -1.365 2.424 -1.190 1.00 98.25 107 LEU A CA 1
ATOM 818 C C . LEU A 1 107 ? -2.898 2.588 -1.239 1.00 98.25 107 LEU A C 1
ATOM 820 O O . LEU A 1 107 ? -3.560 2.081 -0.332 1.00 98.25 107 LEU A O 1
ATOM 824 N N . PRO A 1 108 ? -3.494 3.221 -2.274 1.00 98.62 108 PRO A N 1
ATOM 825 C CA . PRO A 1 108 ? -4.946 3.226 -2.459 1.00 98.62 108 PRO A CA 1
ATOM 826 C C . PRO A 1 108 ? -5.571 1.825 -2.491 1.00 98.62 108 PRO A C 1
ATOM 828 O O . PRO A 1 108 ? -6.641 1.618 -1.921 1.00 98.62 108 PRO A O 1
ATOM 831 N N . ILE A 1 109 ? -4.910 0.850 -3.126 1.00 98.81 109 ILE A N 1
ATOM 832 C CA . ILE A 1 109 ? -5.374 -0.544 -3.151 1.00 98.81 109 ILE A CA 1
ATOM 833 C C . ILE A 1 109 ? -5.388 -1.139 -1.741 1.00 98.81 109 ILE A C 1
ATOM 835 O O . ILE A 1 109 ? -6.394 -1.738 -1.359 1.00 98.81 109 ILE A O 1
ATOM 839 N N . ILE A 1 110 ? -4.315 -0.954 -0.963 1.00 98.75 110 ILE A N 1
ATOM 840 C CA . ILE A 1 110 ? -4.245 -1.418 0.430 1.00 98.75 110 ILE A CA 1
ATOM 841 C C . ILE A 1 110 ? -5.381 -0.787 1.242 1.00 98.75 110 ILE A C 1
ATOM 843 O O . ILE A 1 110 ? -6.149 -1.515 1.866 1.00 98.75 110 ILE A O 1
ATOM 847 N N . ALA A 1 111 ? -5.538 0.539 1.178 1.00 98.81 111 ALA A N 1
ATOM 848 C CA . ALA A 1 111 ? -6.582 1.271 1.896 1.00 98.81 111 ALA A CA 1
ATOM 849 C C . ALA A 1 111 ? -7.989 0.740 1.574 1.00 98.81 111 ALA A C 1
ATOM 851 O O . ALA A 1 111 ? -8.785 0.483 2.478 1.00 98.81 111 ALA A O 1
ATOM 852 N N . ALA A 1 112 ? -8.277 0.513 0.289 1.00 98.75 112 ALA A N 1
ATOM 853 C CA . ALA A 1 112 ? -9.558 -0.020 -0.157 1.00 98.75 112 ALA A CA 1
ATOM 854 C C . ALA A 1 112 ? -9.807 -1.446 0.360 1.00 98.75 112 ALA A C 1
ATOM 856 O O . ALA A 1 112 ? -10.925 -1.759 0.761 1.00 98.75 112 ALA A O 1
ATOM 857 N N . VAL A 1 113 ? -8.780 -2.303 0.391 1.00 98.75 113 VAL A N 1
ATOM 858 C CA . VAL A 1 113 ? -8.904 -3.653 0.964 1.00 98.75 113 VAL A CA 1
ATOM 859 C C . VAL A 1 113 ? -9.163 -3.596 2.471 1.00 98.75 113 VAL A C 1
ATOM 861 O O . VAL A 1 113 ? -10.014 -4.337 2.952 1.00 98.75 113 VAL A O 1
ATOM 864 N N . MET A 1 114 ? -8.504 -2.701 3.215 1.00 98.69 114 MET A N 1
ATOM 865 C CA . MET A 1 114 ? -8.763 -2.549 4.656 1.00 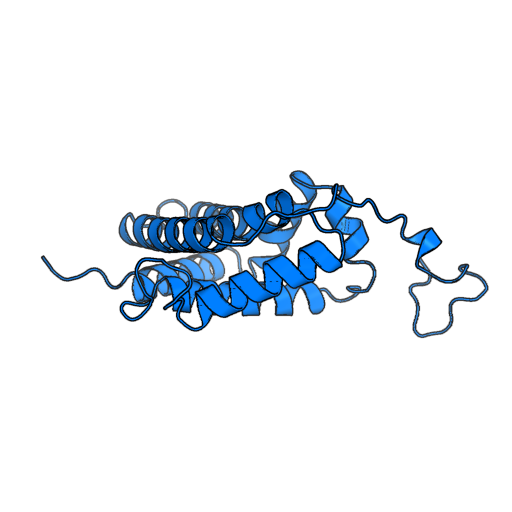98.69 114 MET A CA 1
ATOM 866 C C . MET A 1 114 ? -10.186 -2.060 4.934 1.00 98.69 114 MET A C 1
ATOM 868 O O . MET A 1 114 ? -10.848 -2.579 5.832 1.00 98.69 114 MET A O 1
ATOM 872 N N . ALA A 1 115 ? -10.673 -1.094 4.149 1.00 98.56 115 ALA A N 1
ATOM 873 C CA . ALA A 1 115 ? -12.036 -0.584 4.266 1.00 98.56 115 ALA A CA 1
ATOM 874 C C . ALA A 1 115 ? -13.082 -1.675 4.000 1.00 98.56 115 ALA A C 1
ATOM 876 O O . ALA A 1 115 ? -14.012 -1.857 4.785 1.00 98.56 115 ALA A O 1
ATOM 877 N N . GLU A 1 116 ? -12.904 -2.448 2.930 1.00 98.62 116 GLU A N 1
ATOM 878 C CA . GLU A 1 116 ? -13.809 -3.547 2.587 1.00 98.62 116 GLU A CA 1
ATOM 879 C C . GLU A 1 116 ? -13.766 -4.689 3.602 1.00 98.62 116 GLU A C 1
ATOM 881 O O . GLU A 1 116 ? -14.817 -5.201 3.982 1.00 98.62 116 GLU A O 1
ATOM 886 N N . ALA A 1 117 ? -12.574 -5.067 4.073 1.00 98.25 117 ALA A N 1
ATOM 887 C CA . ALA A 1 117 ? -12.416 -6.097 5.095 1.00 98.25 117 ALA A CA 1
ATOM 888 C C . ALA A 1 117 ? -13.061 -5.679 6.424 1.00 98.25 117 ALA A C 1
ATOM 890 O O . ALA A 1 117 ? -13.672 -6.502 7.106 1.00 98.25 117 ALA A O 1
ATOM 891 N N . GLY A 1 118 ? -12.945 -4.398 6.788 1.00 97.56 118 GLY A N 1
ATOM 892 C CA . GLY A 1 118 ? -13.540 -3.851 8.002 1.00 97.56 118 GLY A CA 1
ATOM 893 C C . GLY A 1 118 ? -15.066 -3.755 7.954 1.00 97.56 118 GLY A C 1
ATOM 894 O O . GLY A 1 118 ? -15.705 -3.885 9.003 1.00 97.56 118 GLY A O 1
ATOM 895 N N . GLY A 1 119 ? -15.652 -3.566 6.765 1.00 97.62 119 GLY A N 1
ATOM 896 C CA . GLY A 1 119 ? -17.098 -3.439 6.569 1.00 97.62 119 GLY A CA 1
ATOM 897 C C . GLY A 1 119 ? -17.707 -2.398 7.512 1.00 97.62 119 GLY A C 1
ATOM 898 O O . GLY A 1 119 ? -17.144 -1.324 7.713 1.00 97.62 119 GLY A O 1
ATOM 899 N N . ASP A 1 120 ? -18.810 -2.747 8.174 1.00 96.75 120 ASP A N 1
ATOM 900 C CA . ASP A 1 120 ? -19.479 -1.873 9.155 1.00 96.75 120 ASP A CA 1
ATOM 901 C C . ASP A 1 120 ? -18.599 -1.511 10.370 1.00 96.75 120 ASP A C 1
ATOM 903 O O . ASP A 1 120 ? -18.878 -0.548 11.083 1.00 96.75 120 ASP A O 1
ATOM 907 N N . GLY A 1 121 ? -17.537 -2.282 10.632 1.00 97.75 121 GLY A N 1
ATOM 908 C CA . GLY A 1 121 ? -16.567 -1.998 11.690 1.00 97.75 121 GLY A CA 1
ATOM 909 C C . GLY A 1 121 ? -15.534 -0.935 11.311 1.00 97.75 121 GLY A C 1
ATOM 910 O O . GLY A 1 121 ? -14.812 -0.454 12.186 1.00 97.75 121 GLY A O 1
ATOM 911 N N . PHE A 1 122 ? -15.444 -0.561 10.032 1.00 98.31 122 PHE A N 1
ATOM 912 C CA . PHE A 1 122 ? -14.493 0.434 9.558 1.00 98.31 122 PHE A CA 1
ATOM 913 C C . PHE A 1 122 ? -14.975 1.847 9.908 1.00 98.31 122 PHE A C 1
ATOM 915 O O . PHE A 1 122 ? -15.905 2.394 9.317 1.00 98.31 122 PHE A O 1
ATOM 922 N N . THR A 1 123 ? -14.356 2.441 10.925 1.00 98.44 123 THR A N 1
ATOM 923 C CA . THR A 1 123 ? -14.843 3.695 11.516 1.00 98.44 123 THR A CA 1
ATOM 924 C C . THR A 1 123 ? -14.455 4.937 10.700 1.00 98.44 123 THR A C 1
ATOM 926 O O . THR A 1 123 ? -13.449 4.924 9.985 1.00 98.44 123 THR A O 1
ATOM 929 N N . PRO A 1 124 ? -15.149 6.079 10.883 1.00 98.00 124 PRO A N 1
ATOM 930 C CA . PRO A 1 124 ? -14.738 7.351 10.280 1.00 98.00 124 PRO A CA 1
ATOM 931 C C . PRO A 1 124 ? -13.314 7.793 10.657 1.00 98.00 124 PRO A C 1
ATOM 933 O O . PRO A 1 124 ? -12.643 8.444 9.863 1.00 98.00 124 PRO A O 1
ATOM 936 N N . ALA A 1 125 ? -12.828 7.427 11.849 1.00 97.81 125 ALA A N 1
ATOM 937 C CA . ALA A 1 125 ? -11.458 7.727 12.265 1.00 97.81 125 ALA A CA 1
ATOM 938 C C . ALA A 1 125 ? -10.422 6.917 11.466 1.00 97.81 125 ALA A C 1
ATOM 940 O O . ALA A 1 125 ? -9.373 7.453 11.112 1.00 97.81 125 ALA A O 1
ATOM 941 N N . MET A 1 126 ? -10.727 5.652 11.148 1.00 98.38 126 MET A N 1
ATOM 942 C CA . MET A 1 126 ? -9.894 4.811 10.279 1.00 98.38 126 MET A CA 1
ATOM 943 C C . MET A 1 126 ? -9.855 5.374 8.856 1.00 98.38 126 MET A C 1
ATOM 945 O O . MET A 1 126 ? -8.776 5.497 8.285 1.00 98.38 126 MET A O 1
ATOM 949 N N . ALA A 1 127 ? -11.008 5.788 8.317 1.00 98.38 127 ALA A N 1
ATOM 950 C CA . ALA A 1 127 ? -11.080 6.448 7.013 1.00 98.38 127 ALA A CA 1
ATOM 951 C C . ALA A 1 127 ? -10.210 7.716 6.974 1.00 98.38 127 ALA A C 1
ATOM 953 O O . ALA A 1 127 ? -9.337 7.837 6.121 1.00 98.38 127 ALA A O 1
ATOM 954 N N . ALA A 1 128 ? -10.355 8.598 7.969 1.00 97.69 128 ALA A N 1
ATOM 955 C CA . ALA A 1 128 ? -9.558 9.819 8.062 1.00 97.69 128 ALA A CA 1
ATOM 956 C C . ALA A 1 128 ? -8.046 9.548 8.198 1.00 97.69 128 ALA A C 1
ATOM 958 O O . ALA A 1 128 ? -7.233 10.322 7.700 1.00 97.69 128 ALA A O 1
ATOM 959 N N . ALA A 1 129 ? -7.647 8.463 8.871 1.00 97.44 129 ALA A N 1
ATOM 960 C CA . ALA A 1 129 ? -6.244 8.059 8.944 1.00 97.44 129 ALA A CA 1
ATOM 961 C C . ALA A 1 129 ? -5.686 7.643 7.577 1.00 97.44 129 ALA A C 1
ATOM 963 O O . ALA A 1 129 ? -4.604 8.093 7.199 1.00 97.44 129 ALA A O 1
ATOM 964 N N . TRP A 1 130 ? -6.435 6.841 6.816 1.00 98.31 130 TRP A N 1
ATOM 965 C CA . TRP A 1 130 ? -6.056 6.481 5.450 1.00 98.31 130 TRP A CA 1
ATOM 966 C C . TRP A 1 130 ? -6.017 7.701 4.525 1.00 98.31 130 TRP A C 1
ATOM 968 O O . TRP A 1 130 ? -5.053 7.840 3.777 1.00 98.31 130 TRP A O 1
ATOM 978 N N . ASP A 1 131 ? -6.970 8.631 4.629 1.00 97.69 131 ASP A N 1
ATOM 979 C CA . ASP A 1 131 ? -6.960 9.879 3.852 1.00 97.69 131 ASP A CA 1
ATOM 980 C C . ASP A 1 131 ? -5.682 10.697 4.094 1.00 97.69 131 ASP A C 1
ATOM 982 O O . ASP A 1 131 ? -5.071 11.196 3.147 1.00 97.69 131 ASP A O 1
ATOM 986 N N . VAL A 1 132 ? -5.226 10.793 5.349 1.00 94.81 132 VAL A N 1
ATOM 987 C CA . VAL A 1 132 ? -3.964 11.467 5.697 1.00 94.81 132 VAL A CA 1
ATOM 988 C C . VAL A 1 132 ? -2.762 10.766 5.065 1.00 94.81 132 VAL A C 1
ATOM 990 O O . VAL A 1 132 ? -1.913 11.438 4.473 1.00 94.81 132 VAL A O 1
ATOM 993 N N . VAL A 1 133 ? -2.685 9.434 5.152 1.00 96.00 133 VAL A N 1
ATOM 994 C CA . VAL A 1 133 ? -1.597 8.651 4.540 1.00 96.00 133 VAL A CA 1
ATOM 995 C C . VAL A 1 133 ? -1.572 8.852 3.027 1.00 96.00 133 VAL A C 1
ATOM 997 O O . VAL A 1 133 ? -0.516 9.149 2.469 1.00 96.00 133 VAL A O 1
ATOM 1000 N N . LEU A 1 134 ? -2.724 8.739 2.363 1.00 97.31 134 LEU A N 1
ATOM 1001 C CA . LEU A 1 134 ? -2.841 8.883 0.913 1.00 97.31 134 LEU A CA 1
ATOM 1002 C C . LEU A 1 134 ? -2.501 10.303 0.452 1.00 97.31 134 LEU A C 1
ATOM 1004 O O . LEU A 1 134 ? -1.773 10.465 -0.527 1.00 97.31 134 LEU A O 1
ATOM 1008 N N . ALA A 1 135 ? -2.954 11.332 1.173 1.00 94.50 135 ALA A N 1
ATOM 1009 C CA . ALA A 1 135 ? -2.626 12.721 0.864 1.00 94.50 135 ALA A CA 1
ATOM 1010 C C . ALA A 1 135 ? -1.121 12.999 1.000 1.00 94.50 135 ALA A C 1
ATOM 1012 O O . ALA A 1 135 ? -0.519 13.620 0.120 1.00 94.50 135 ALA A O 1
ATOM 1013 N N . ARG A 1 136 ? -0.489 12.507 2.072 1.00 92.88 136 ARG A N 1
ATOM 1014 C CA . ARG A 1 136 ? 0.958 12.653 2.289 1.00 92.88 136 ARG A CA 1
ATOM 1015 C C . ARG A 1 136 ? 1.761 11.883 1.242 1.00 92.88 136 ARG A C 1
ATOM 1017 O O . ARG A 1 136 ? 2.695 12.443 0.673 1.00 92.88 136 ARG A O 1
ATOM 1024 N N . ALA A 1 137 ? 1.369 10.651 0.926 1.00 93.69 137 ALA A N 1
ATOM 1025 C CA . ALA A 1 137 ? 2.003 9.859 -0.124 1.00 93.69 137 ALA A CA 1
ATOM 1026 C C . ALA A 1 137 ? 1.904 10.544 -1.496 1.00 93.69 137 ALA A C 1
ATOM 1028 O O . ALA A 1 137 ? 2.905 10.668 -2.202 1.00 93.69 137 ALA A O 1
ATOM 1029 N N . ALA A 1 138 ? 0.726 11.063 -1.851 1.00 93.12 138 ALA A N 1
ATOM 1030 C CA . ALA A 1 138 ? 0.531 11.814 -3.087 1.00 93.12 138 ALA A CA 1
ATOM 1031 C C . ALA A 1 138 ? 1.422 13.067 -3.146 1.00 93.12 138 ALA A C 1
ATOM 1033 O O . ALA A 1 138 ? 2.032 13.333 -4.180 1.00 93.12 138 ALA A O 1
ATOM 1034 N N . ALA A 1 139 ? 1.553 13.803 -2.037 1.00 91.38 139 ALA A N 1
ATOM 1035 C CA . ALA A 1 139 ? 2.430 14.971 -1.956 1.00 91.38 139 ALA A CA 1
ATOM 1036 C C . ALA A 1 139 ? 3.913 14.610 -2.157 1.00 91.38 139 ALA A C 1
ATOM 1038 O O . ALA A 1 139 ? 4.622 15.321 -2.869 1.00 91.38 139 ALA A O 1
ATOM 1039 N N . VAL A 1 140 ? 4.377 13.494 -1.580 1.00 91.31 140 VAL A N 1
ATOM 1040 C CA . VAL A 1 140 ? 5.740 12.978 -1.796 1.00 91.31 140 VAL A CA 1
ATOM 1041 C C . VAL A 1 140 ? 5.961 12.656 -3.271 1.00 91.31 140 VAL A C 1
ATOM 1043 O O . VAL A 1 140 ? 6.918 13.146 -3.867 1.00 91.31 140 VAL A O 1
ATOM 1046 N N . LEU A 1 141 ? 5.061 11.882 -3.881 1.00 91.25 141 LEU A N 1
ATOM 1047 C CA . LEU A 1 141 ? 5.194 11.458 -5.276 1.00 91.25 141 LEU A CA 1
ATOM 1048 C C . LEU A 1 141 ? 5.140 12.635 -6.259 1.00 91.25 141 LEU A C 1
ATOM 1050 O O . LEU A 1 141 ? 5.875 12.629 -7.246 1.00 91.25 141 LEU A O 1
ATOM 1054 N N . ALA A 1 142 ? 4.313 13.646 -5.979 1.00 90.31 142 ALA A N 1
ATOM 1055 C CA . ALA A 1 142 ? 4.209 14.862 -6.784 1.00 90.31 142 ALA A CA 1
ATOM 1056 C C . ALA A 1 142 ? 5.463 15.749 -6.707 1.00 90.31 142 ALA A C 1
ATOM 1058 O O . ALA A 1 142 ? 5.751 16.480 -7.651 1.00 90.31 142 ALA A O 1
ATOM 1059 N N . ALA A 1 143 ? 6.209 15.690 -5.599 1.00 88.94 143 ALA A N 1
ATOM 1060 C CA . ALA A 1 143 ? 7.447 16.446 -5.421 1.00 88.94 143 ALA A CA 1
ATOM 1061 C C . ALA A 1 143 ? 8.658 15.801 -6.116 1.00 88.94 143 ALA A C 1
ATOM 1063 O O . ALA A 1 143 ? 9.685 16.459 -6.292 1.00 88.94 143 ALA A O 1
ATOM 1064 N N . LEU A 1 144 ? 8.568 14.524 -6.499 1.00 88.00 144 LEU A N 1
ATOM 1065 C CA . LEU A 1 144 ? 9.661 13.843 -7.180 1.00 88.00 144 LEU A CA 1
ATOM 1066 C C . LEU A 1 144 ? 9.832 14.378 -8.610 1.00 88.00 144 LEU A C 1
ATOM 1068 O O . LEU A 1 144 ? 8.841 14.556 -9.324 1.00 88.00 144 LEU A O 1
ATOM 1072 N N . PRO A 1 145 ? 11.078 14.544 -9.089 1.00 82.81 145 PRO A N 1
ATOM 1073 C CA . PRO A 1 145 ? 11.327 14.886 -10.484 1.00 82.81 145 PRO A CA 1
ATOM 1074 C C . PRO A 1 145 ? 10.743 13.806 -11.406 1.00 82.81 145 PRO A C 1
ATOM 1076 O O . PRO A 1 145 ? 10.625 12.640 -11.010 1.00 82.81 145 PRO A O 1
ATOM 1079 N N . GLY A 1 146 ? 10.335 14.218 -12.612 1.00 71.56 146 GLY A N 1
ATOM 1080 C CA . GLY A 1 146 ? 9.518 13.418 -13.532 1.00 71.56 146 GLY A CA 1
ATOM 1081 C C . GLY A 1 146 ? 9.974 11.963 -13.701 1.00 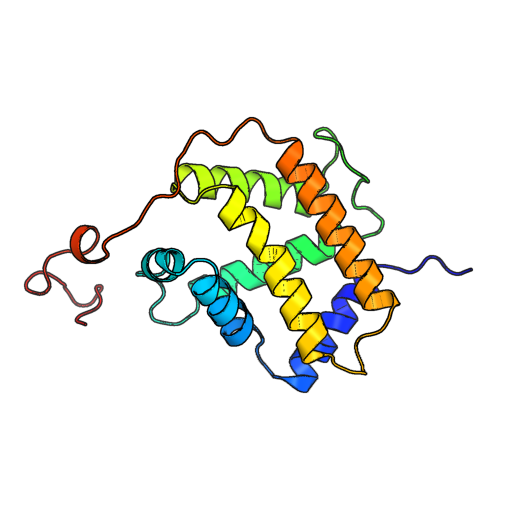71.56 146 GLY A C 1
ATOM 1082 O O . GLY A 1 146 ? 11.165 11.667 -13.702 1.00 71.56 146 GLY A O 1
ATOM 1083 N N . SER A 1 147 ? 9.004 11.058 -13.845 1.00 67.06 147 SER A N 1
ATOM 1084 C CA . SER A 1 147 ? 9.243 9.676 -14.279 1.00 67.06 147 SER A CA 1
ATOM 1085 C C . SER A 1 147 ? 9.446 9.676 -15.791 1.00 67.06 147 SER A C 1
ATOM 1087 O O . SER A 1 147 ? 8.687 10.312 -16.525 1.00 67.06 147 SER A O 1
ATOM 1089 N N . SER A 1 148 ? 10.514 9.028 -16.250 1.00 54.41 148 SER A N 1
ATOM 1090 C CA . SER A 1 148 ? 10.953 9.100 -17.651 1.00 54.41 148 SER A CA 1
ATOM 1091 C C . SER A 1 148 ? 10.560 7.882 -18.487 1.00 54.41 148 SER A C 1
ATOM 1093 O O . SER A 1 148 ? 10.891 7.828 -19.671 1.00 54.41 148 SER A O 1
ATOM 1095 N N . MET A 1 149 ? 9.850 6.908 -17.906 1.00 62.47 149 MET A N 1
ATOM 1096 C CA . MET A 1 149 ? 9.654 5.604 -18.537 1.00 62.47 149 MET A CA 1
ATOM 1097 C C . MET A 1 149 ? 8.184 5.236 -18.755 1.00 62.47 149 MET A C 1
ATOM 1099 O O . MET A 1 149 ? 7.328 5.338 -17.871 1.00 62.47 149 MET A O 1
ATOM 1103 N N . ALA A 1 150 ? 7.897 4.747 -19.963 1.00 66.25 150 ALA A N 1
ATOM 1104 C CA . ALA A 1 150 ? 6.686 3.978 -20.217 1.00 66.25 150 ALA A CA 1
ATOM 1105 C C . ALA A 1 150 ? 6.699 2.713 -19.345 1.00 66.25 150 ALA A C 1
ATOM 1107 O O . ALA A 1 150 ? 7.766 2.159 -19.079 1.00 66.25 150 ALA A O 1
ATOM 1108 N N . ALA A 1 151 ? 5.519 2.259 -18.911 1.00 66.12 151 ALA A N 1
ATOM 1109 C CA . ALA A 1 151 ? 5.403 0.974 -18.231 1.00 66.12 151 ALA A CA 1
ATOM 1110 C C . ALA A 1 151 ? 5.998 -0.127 -19.118 1.00 66.12 151 ALA A C 1
ATOM 1112 O O . ALA A 1 151 ? 5.601 -0.267 -20.279 1.00 66.12 151 ALA A O 1
ATOM 1113 N N . ARG A 1 152 ? 6.953 -0.890 -18.581 1.00 73.38 152 ARG A N 1
ATOM 1114 C CA . ARG A 1 152 ? 7.452 -2.082 -19.264 1.00 73.38 152 ARG A CA 1
ATOM 1115 C C . ARG A 1 152 ? 6.464 -3.235 -19.099 1.00 73.38 152 ARG A C 1
ATOM 1117 O O . ARG A 1 152 ? 5.727 -3.300 -18.117 1.00 73.38 152 ARG A O 1
ATOM 1124 N N . VAL A 1 153 ? 6.488 -4.154 -20.055 1.00 76.81 153 VAL A N 1
ATOM 1125 C CA . VAL A 1 153 ? 5.837 -5.460 -19.950 1.00 76.81 153 VAL A CA 1
ATOM 1126 C C . VAL A 1 153 ? 6.943 -6.499 -20.033 1.00 76.81 153 VAL A C 1
ATOM 1128 O O . VAL A 1 153 ? 7.683 -6.518 -21.016 1.00 76.81 153 VAL A O 1
ATOM 1131 N N . ILE A 1 154 ? 7.088 -7.315 -18.992 1.00 81.50 154 ILE A N 1
ATOM 1132 C CA . ILE A 1 154 ? 7.997 -8.461 -19.005 1.00 81.50 154 ILE A CA 1
ATOM 1133 C C . ILE A 1 154 ? 7.291 -9.656 -19.641 1.00 81.50 154 ILE A C 1
ATOM 1135 O O . ILE A 1 154 ? 6.217 -10.047 -19.185 1.00 81.50 154 ILE A O 1
ATOM 1139 N N . ASP A 1 155 ? 7.941 -10.274 -20.627 1.00 82.94 155 ASP A N 1
ATOM 1140 C CA . ASP A 1 155 ? 7.738 -11.690 -20.925 1.00 82.94 155 ASP A CA 1
ATOM 1141 C C . ASP A 1 155 ? 8.685 -12.503 -20.032 1.00 82.94 155 ASP A C 1
ATOM 1143 O O . ASP A 1 155 ? 9.905 -12.325 -20.058 1.00 82.94 155 ASP A O 1
ATOM 1147 N N . VAL A 1 156 ? 8.125 -13.360 -19.179 1.00 80.62 156 VAL A N 1
ATOM 1148 C CA . VAL A 1 156 ? 8.911 -14.142 -18.216 1.00 80.62 156 VAL A CA 1
ATOM 1149 C C . VAL A 1 156 ? 9.864 -15.115 -18.914 1.00 80.62 156 VAL A C 1
ATOM 1151 O O . VAL A 1 156 ? 10.943 -15.399 -18.389 1.00 80.62 156 VAL A O 1
ATOM 1154 N N . GLU A 1 157 ? 9.506 -15.578 -20.112 1.00 83.38 157 GLU A N 1
ATOM 1155 C CA . GLU A 1 157 ? 10.333 -16.495 -20.894 1.00 83.38 157 GLU A CA 1
ATOM 1156 C C . GLU A 1 157 ? 11.575 -15.807 -21.476 1.00 83.38 157 GLU A C 1
ATOM 1158 O O . GLU A 1 157 ? 12.587 -16.473 -21.680 1.00 83.38 157 GLU A O 1
ATOM 1163 N N . ASP A 1 158 ? 11.552 -14.480 -21.637 1.00 84.00 158 ASP A N 1
ATOM 1164 C CA . ASP A 1 158 ? 12.724 -13.691 -22.041 1.00 84.00 158 ASP A CA 1
ATOM 1165 C C . ASP A 1 158 ? 13.686 -13.416 -20.871 1.00 84.00 158 ASP A C 1
ATOM 1167 O O . ASP A 1 158 ? 14.861 -13.097 -21.073 1.00 84.00 158 ASP A O 1
ATOM 1171 N N . VAL A 1 159 ? 13.201 -13.521 -19.629 1.00 83.31 159 VAL A N 1
ATOM 1172 C CA . VAL A 1 159 ? 13.991 -13.273 -18.410 1.00 83.31 159 VAL A CA 1
ATOM 1173 C C . VAL A 1 159 ? 14.622 -14.556 -17.876 1.00 83.31 159 VAL A C 1
ATOM 1175 O O . VAL A 1 159 ? 15.724 -14.535 -17.318 1.00 83.31 159 VAL A O 1
ATOM 1178 N N . LEU A 1 160 ? 13.922 -15.679 -18.011 1.00 82.25 160 LEU A N 1
ATOM 1179 C CA . LEU A 1 160 ? 14.382 -16.971 -17.528 1.00 82.25 160 LEU A CA 1
ATOM 1180 C C . LEU A 1 160 ? 15.256 -17.684 -18.572 1.00 82.25 160 LEU A C 1
ATOM 1182 O O . LEU A 1 160 ? 15.022 -17.567 -19.771 1.00 82.25 160 LEU A O 1
ATOM 1186 N N . PRO A 1 161 ? 16.236 -18.506 -18.147 1.00 81.75 161 PRO A N 1
ATOM 1187 C CA . PRO A 1 161 ? 16.875 -19.445 -19.061 1.00 81.75 161 PRO A CA 1
ATOM 1188 C C . PRO A 1 161 ? 15.825 -20.366 -19.708 1.00 81.75 161 PRO A C 1
ATOM 1190 O O . PRO A 1 161 ? 14.808 -20.660 -19.064 1.00 81.75 161 PRO A O 1
ATOM 1193 N N . PRO A 1 162 ? 16.082 -20.910 -20.913 1.00 84.81 162 PRO A N 1
ATOM 1194 C CA . PRO A 1 162 ? 15.218 -21.924 -21.512 1.00 84.81 162 PRO A CA 1
ATOM 1195 C C . PRO A 1 162 ? 14.951 -23.065 -20.529 1.00 84.81 162 PRO A C 1
ATOM 1197 O O . PRO A 1 162 ? 15.872 -23.466 -19.817 1.00 84.81 162 PRO A O 1
ATOM 1200 N N . VAL A 1 163 ? 13.737 -23.632 -20.507 1.00 81.25 163 VAL A N 1
ATOM 1201 C CA . VAL A 1 163 ? 13.347 -24.693 -19.549 1.00 81.25 163 VAL A CA 1
ATOM 1202 C C . VAL A 1 163 ? 14.368 -25.838 -19.505 1.00 81.25 163 VAL A C 1
ATOM 1204 O O . VAL A 1 163 ? 14.756 -26.279 -18.429 1.00 81.25 163 VAL A O 1
ATOM 1207 N N . SER A 1 164 ? 14.914 -26.245 -20.657 1.00 85.88 164 SER A N 1
ATOM 1208 C CA . SER A 1 164 ? 15.949 -27.289 -20.754 1.00 85.88 164 SER A CA 1
ATOM 1209 C C . SER A 1 164 ? 17.291 -26.940 -20.088 1.00 85.88 164 SER A C 1
ATOM 1211 O O . SER A 1 164 ? 18.150 -27.805 -19.947 1.00 85.88 164 SER A O 1
ATOM 1213 N N . GLN A 1 165 ? 17.500 -25.674 -19.732 1.00 84.25 165 GLN A N 1
ATOM 1214 C CA . GLN A 1 165 ? 18.691 -25.124 -19.082 1.00 84.25 165 GLN A CA 1
ATOM 1215 C C . GLN A 1 165 ? 18.393 -24.613 -17.659 1.00 84.25 165 GLN A C 1
ATOM 1217 O O . GLN A 1 165 ? 19.308 -24.172 -16.959 1.00 84.25 165 GLN A O 1
ATOM 1222 N N . ARG A 1 166 ? 17.133 -24.672 -17.201 1.00 84.19 166 ARG A N 1
ATOM 1223 C CA . ARG A 1 166 ? 16.743 -24.269 -15.845 1.00 84.19 166 ARG A CA 1
ATOM 1224 C C . ARG A 1 166 ? 17.206 -25.336 -14.847 1.00 84.19 166 ARG A C 1
ATOM 1226 O O . ARG A 1 166 ? 16.683 -26.445 -14.817 1.00 84.19 166 ARG A O 1
ATOM 1233 N N . GLY A 1 167 ? 18.195 -25.003 -14.016 1.00 78.94 167 GLY A N 1
ATOM 1234 C CA . GLY A 1 167 ? 18.629 -25.850 -12.896 1.00 78.94 167 GLY A CA 1
ATOM 1235 C C . GLY A 1 167 ? 17.664 -25.818 -11.701 1.00 78.94 167 GLY A C 1
ATOM 1236 O O . GLY A 1 167 ? 16.607 -25.193 -11.752 1.00 78.94 167 GLY A O 1
ATOM 1237 N N . ALA A 1 168 ? 18.067 -26.423 -10.576 1.00 76.12 168 ALA A N 1
ATOM 1238 C CA . ALA A 1 168 ? 17.255 -26.520 -9.349 1.00 76.12 168 ALA A CA 1
ATOM 1239 C C . ALA A 1 168 ? 16.829 -25.166 -8.735 1.00 76.12 168 ALA A C 1
ATOM 1241 O O . ALA A 1 168 ? 15.961 -25.125 -7.869 1.00 76.12 168 ALA A O 1
ATOM 1242 N N . PHE A 1 169 ? 17.440 -24.066 -9.175 1.00 69.94 169 PHE A N 1
ATOM 1243 C CA . PHE A 1 169 ? 17.180 -22.714 -8.682 1.00 69.94 169 PHE A CA 1
ATOM 1244 C C . PHE A 1 169 ? 16.167 -21.924 -9.526 1.00 69.94 169 PHE A C 1
ATOM 1246 O O . PHE A 1 169 ? 15.834 -20.800 -9.157 1.00 69.94 169 PHE A O 1
ATOM 1253 N N . PHE A 1 170 ? 15.673 -22.487 -10.635 1.00 70.38 170 PHE A N 1
ATOM 1254 C CA . PHE A 1 170 ? 14.722 -21.824 -11.530 1.00 70.38 170 PHE A CA 1
ATOM 1255 C C . PHE A 1 170 ? 13.386 -22.584 -11.618 1.00 70.38 170 PHE A C 1
ATOM 1257 O O . PHE A 1 170 ? 13.385 -23.820 -11.567 1.00 70.38 170 PHE A O 1
ATOM 1264 N N . PRO A 1 171 ? 12.245 -21.878 -11.769 1.00 70.94 171 PRO A N 1
ATOM 1265 C CA . PRO A 1 171 ? 10.937 -22.514 -11.911 1.00 70.94 171 PRO A CA 1
ATOM 1266 C C . PRO A 1 171 ? 10.885 -23.402 -13.160 1.00 70.94 171 PRO A C 1
ATOM 1268 O O . PRO A 1 171 ? 11.274 -22.972 -14.240 1.00 70.94 171 PRO A O 1
ATOM 1271 N N . GLN A 1 172 ? 10.378 -24.628 -13.025 1.00 76.19 172 GLN A N 1
ATOM 1272 C CA . GLN A 1 172 ? 10.275 -25.602 -14.130 1.00 76.19 172 GLN A CA 1
ATOM 1273 C C . GLN A 1 172 ? 8.924 -25.564 -14.862 1.00 76.19 172 GLN A C 1
ATOM 1275 O O . GLN A 1 172 ? 8.691 -26.365 -15.763 1.00 76.19 172 GLN A O 1
ATOM 1280 N N . ARG A 1 173 ? 8.027 -24.683 -14.413 1.00 64.88 173 ARG A N 1
ATOM 1281 C CA . ARG A 1 173 ? 6.703 -24.457 -14.992 1.00 64.88 173 ARG A CA 1
ATOM 1282 C C . ARG A 1 173 ? 6.739 -23.305 -15.980 1.00 64.88 173 ARG A C 1
ATOM 1284 O O . ARG A 1 173 ? 7.603 -22.417 -15.773 1.00 64.88 173 ARG A O 1
#

Organism: NCBI:txid1981098

InterPro domains:
  IPR000971 Globin [PF00042] (27-140)
  IPR000971 Globin [PS01033] (2-146)
  IPR009050 Globin-like superfamily [SSF46458] (8-143)
  IPR012292 Globin/Protoglobin [G3DSA:1.10.490.10] (10-144)
  IPR044399 Myoglobin-like, M family globin domain [cd01040] (10-131)

Radius of gyration: 17.79 Å; chains: 1; bounding box: 38×47×43 Å

Secondary structure (DSSP, 8-state):
-----HHHHHHHHHHHHHHHHS--HHHHHHHHHHH-TTHHHHTTT-SSSHHHHHHHHHHHHHHHHHHSTTS-SS-TT--HHHHHHHHHHHHHHHHTT--HHHHHTHHHHHHHHHHHHHGGG--HHHHHHHHHHHHHHHHHHHHS-----PPP---HHHHSPPGGG--TTS---

pLDDT: mean 89.07, std 12.03, range [37.81, 98.81]

Sequence (173 aa):
MGMTDHRIALEASLALAVDRIGDPQPAIYARLFARHPAMEAEFWRDTSGRIRGEMLARSLEMALDLAAPHAPNGGWENQGWGGAFLATEAVTHDAYGINRAVFADFLPIIAAVMAEAGGDGFTPAMAAAWDVVLARAAAVLAALPGSSMAARVIDVEDVLPPVSQRGAFFPQR

Foldseek 3Di:
DDDLQLLVLQVVLVVLLCVQPNDLLVVLVVVLCVVVVLVVLVCQLVPPCVVSVVVVVLLSVLLSQLSGPLADQADPVGGTPSLVVLLVVLVVCLVVLADSVSVLCSLVSVLVSSPVSCDVNNDPSSVVSSVSSSSSSVRSSVPHPDRDHDRDGDDNPVVDDDLVPDDPSHDND